Protein AF-A0A920PG14-F1 (afdb_monomer_lite)

Sequence (61 aa):
MGAATAVLLAKKGCNVVINYTRSEEEAISTSKLVEEQNVECIVVKANVAIDKNAKRWYKQR

Radius of gyration: 11.77 Å; chains: 1; bounding box: 29×22×29 Å

Secondary structure (DSSP, 8-state):
--HHHHHHHHTTT--EEEEESS-HHHHHHHHHHHHTTTS-EEEEE--TTSTT---------

Foldseek 3Di:
DVLVVLLVCLLVQDEEEAEDAPDPPVSVVSQVSSVVSVHHYHYDHDDVVDVPGPDDDDDDD

Structure (mmCIF, N/CA/C/O backbone):
data_AF-A0A920PG14-F1
#
_entry.id   AF-A0A920PG14-F1
#
loop_
_atom_site.group_PDB
_atom_site.id
_atom_site.type_symbol
_atom_site.label_atom_id
_atom_site.label_alt_id
_atom_site.label_comp_id
_atom_site.label_asym_id
_atom_site.label_entity_id
_atom_site.label_seq_id
_atom_site.pdbx_PDB_ins_code
_atom_site.Cartn_x
_atom_site.Cartn_y
_atom_site.Cartn_z
_atom_site.occupancy
_atom_site.B_iso_or_equiv
_atom_site.auth_seq_id
_atom_site.auth_comp_id
_atom_site.auth_asym_id
_atom_site.auth_atom_id
_atom_site.pdbx_PDB_model_num
ATOM 1 N N . MET A 1 1 ? -0.954 7.757 -11.433 1.00 60.66 1 MET A N 1
ATOM 2 C CA . MET A 1 1 ? -2.306 7.178 -11.638 1.00 60.66 1 MET A CA 1
ATOM 3 C C . MET A 1 1 ? -2.717 6.113 -10.605 1.00 60.66 1 MET A C 1
ATOM 5 O O . MET A 1 1 ? -3.873 5.728 -10.616 1.00 60.66 1 MET A O 1
ATOM 9 N N . GLY A 1 2 ? -1.867 5.671 -9.663 1.00 83.88 2 GLY A N 1
ATOM 10 C CA . GLY A 1 2 ? -2.276 4.673 -8.650 1.00 83.88 2 GLY A CA 1
ATOM 11 C C . GLY A 1 2 ? -3.023 5.226 -7.423 1.00 83.88 2 GLY A C 1
ATOM 12 O O . GLY A 1 2 ? -3.906 4.558 -6.895 1.00 83.88 2 GLY A O 1
ATOM 13 N N . ALA A 1 3 ? -2.707 6.452 -6.990 1.00 87.69 3 ALA A N 1
ATOM 14 C CA . ALA A 1 3 ? -3.166 6.988 -5.705 1.00 87.69 3 ALA A CA 1
ATOM 15 C C . ALA A 1 3 ? -4.691 7.151 -5.592 1.00 87.69 3 ALA A C 1
ATOM 17 O O . ALA A 1 3 ? -5.291 6.714 -4.614 1.00 87.69 3 ALA A O 1
ATOM 18 N N . ALA A 1 4 ? -5.341 7.715 -6.614 1.00 92.81 4 ALA A N 1
ATOM 19 C CA . ALA A 1 4 ? -6.794 7.890 -6.608 1.00 92.81 4 ALA A CA 1
ATOM 20 C C . ALA A 1 4 ? -7.539 6.545 -6.523 1.00 92.81 4 ALA A C 1
ATOM 22 O O . ALA A 1 4 ? -8.523 6.421 -5.796 1.00 92.81 4 ALA A O 1
ATOM 23 N N . THR A 1 5 ? -7.037 5.519 -7.217 1.00 93.56 5 THR A N 1
ATOM 24 C CA . THR A 1 5 ? -7.592 4.161 -7.173 1.00 93.56 5 THR A CA 1
ATOM 25 C C . THR A 1 5 ? -7.418 3.529 -5.795 1.00 93.56 5 THR A C 1
ATOM 27 O O . THR A 1 5 ? -8.366 2.941 -5.280 1.00 93.56 5 THR A O 1
ATOM 30 N N . ALA A 1 6 ? -6.243 3.684 -5.177 1.00 93.38 6 ALA A N 1
ATOM 31 C CA . ALA A 1 6 ? -5.979 3.207 -3.820 1.00 93.38 6 ALA A CA 1
ATOM 32 C C . ALA A 1 6 ? -6.979 3.799 -2.812 1.00 93.38 6 ALA A C 1
ATOM 34 O O . ALA A 1 6 ? -7.622 3.058 -2.073 1.00 93.38 6 ALA A O 1
ATOM 35 N N . VAL A 1 7 ? -7.194 5.117 -2.855 1.00 93.56 7 VAL A N 1
ATOM 36 C CA . VAL A 1 7 ? -8.160 5.801 -1.979 1.00 93.56 7 VAL A CA 1
ATOM 37 C C . VAL A 1 7 ? -9.600 5.360 -2.263 1.00 93.56 7 VAL A C 1
ATOM 39 O O . VAL A 1 7 ? -10.388 5.183 -1.336 1.00 93.56 7 VAL A O 1
ATOM 42 N N . LEU A 1 8 ? -9.970 5.146 -3.529 1.00 95.44 8 LEU A N 1
ATOM 43 C CA . LEU A 1 8 ? -11.312 4.671 -3.879 1.00 95.44 8 LEU A CA 1
ATOM 44 C C . LEU A 1 8 ? -11.587 3.256 -3.347 1.00 95.44 8 LEU A C 1
ATOM 46 O O . LEU A 1 8 ? -12.702 2.980 -2.910 1.00 95.44 8 LEU A O 1
ATOM 50 N N . LEU A 1 9 ? -10.592 2.367 -3.383 1.00 94.94 9 LEU A N 1
ATOM 51 C CA . LEU A 1 9 ? -10.694 1.024 -2.805 1.00 94.94 9 LEU A CA 1
ATOM 52 C C . LEU A 1 9 ? -10.775 1.087 -1.275 1.00 94.94 9 LEU A C 1
ATOM 54 O O . LEU A 1 9 ? -11.630 0.432 -0.683 1.00 94.94 9 LEU A O 1
ATOM 58 N N . ALA A 1 10 ? -9.964 1.939 -0.651 1.00 96.38 10 ALA A N 1
ATOM 59 C CA . ALA A 1 10 ? -9.982 2.169 0.791 1.00 96.38 10 ALA A CA 1
ATOM 60 C C . ALA A 1 10 ? -11.358 2.642 1.287 1.00 96.38 10 ALA A C 1
ATOM 62 O O . ALA A 1 10 ? -11.903 2.088 2.236 1.00 96.38 10 ALA A O 1
ATOM 63 N N . LYS A 1 11 ? -11.990 3.580 0.567 1.00 95.94 11 LYS A N 1
ATOM 64 C CA . LYS A 1 11 ? -13.362 4.052 0.844 1.00 95.94 11 LYS A CA 1
ATOM 65 C C . LYS A 1 11 ? -14.426 2.9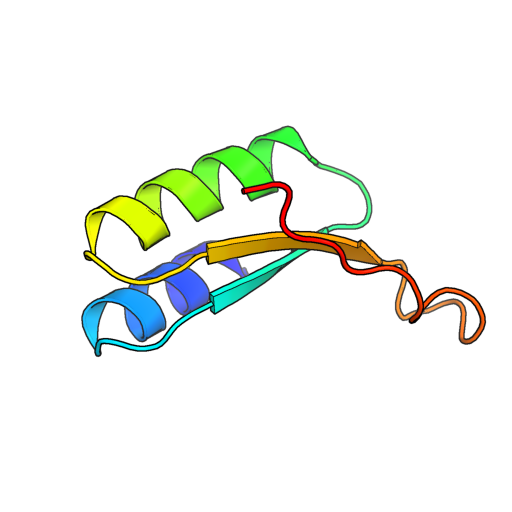52 0.793 1.00 95.94 11 LYS A C 1
ATOM 67 O O . LYS A 1 11 ? -15.513 3.133 1.331 1.00 95.94 11 LYS A O 1
ATOM 72 N N . LYS A 1 12 ? -14.139 1.826 0.136 1.00 96.69 12 LYS A N 1
ATOM 73 C CA . LYS A 1 12 ? -15.013 0.644 0.092 1.00 96.69 12 LYS A CA 1
ATOM 74 C C . LYS A 1 12 ? -14.683 -0.381 1.186 1.00 96.69 12 LYS A C 1
ATOM 76 O O . LYS A 1 12 ? -15.244 -1.472 1.167 1.00 96.69 12 LYS A O 1
ATOM 81 N N . GLY A 1 13 ? -13.783 -0.053 2.114 1.00 95.06 13 GLY A N 1
ATOM 82 C CA . GLY A 1 13 ? -13.338 -0.944 3.185 1.00 95.06 13 GLY A CA 1
ATOM 83 C C . GLY A 1 13 ? -12.261 -1.944 2.757 1.00 95.06 13 GLY A C 1
ATOM 84 O O . GLY A 1 13 ? -12.015 -2.916 3.467 1.00 95.06 13 GLY A O 1
ATOM 85 N N . CYS A 1 14 ? -11.625 -1.754 1.596 1.00 96.44 14 CYS A N 1
ATOM 86 C CA . CYS A 1 14 ? -10.548 -2.636 1.155 1.00 96.44 14 CYS A CA 1
ATOM 87 C C . CYS A 1 14 ? -9.210 -2.227 1.777 1.00 96.44 14 CYS A C 1
ATOM 89 O O . CYS A 1 14 ? -8.802 -1.074 1.664 1.00 96.44 14 CYS A O 1
ATOM 91 N N . ASN A 1 15 ? -8.478 -3.199 2.321 1.00 95.19 15 ASN A N 1
ATOM 92 C CA . ASN A 1 15 ? -7.061 -3.022 2.638 1.00 95.19 15 ASN A CA 1
ATOM 93 C C . ASN A 1 15 ? -6.251 -2.853 1.347 1.00 95.19 15 ASN A C 1
ATOM 95 O O . ASN A 1 15 ? -6.560 -3.481 0.327 1.00 95.19 15 ASN A O 1
ATOM 99 N N . VAL A 1 16 ? -5.206 -2.028 1.387 1.00 93.69 16 VAL A N 1
ATOM 100 C CA . VAL A 1 16 ? -4.457 -1.635 0.187 1.00 93.69 16 VAL A CA 1
ATOM 101 C C . VAL A 1 16 ? -2.964 -1.894 0.348 1.00 93.69 16 VAL A C 1
ATOM 103 O O . VAL A 1 16 ? -2.355 -1.635 1.382 1.00 93.69 16 VAL A O 1
ATOM 106 N N . VAL A 1 17 ? -2.353 -2.366 -0.734 1.00 92.44 17 VAL A N 1
ATOM 107 C CA . VAL A 1 17 ? -0.903 -2.421 -0.903 1.00 92.44 17 VAL A CA 1
ATOM 108 C C . VAL A 1 17 ? -0.491 -1.368 -1.919 1.00 92.44 17 VAL A C 1
ATOM 110 O O . VAL A 1 17 ? -0.976 -1.373 -3.051 1.00 92.44 17 VAL A O 1
ATOM 113 N N . ILE A 1 18 ? 0.440 -0.498 -1.543 1.00 91.12 18 ILE A N 1
ATOM 114 C CA . ILE A 1 18 ? 1.002 0.518 -2.429 1.00 91.12 18 ILE A CA 1
ATOM 115 C C . ILE A 1 18 ? 2.406 0.086 -2.821 1.00 91.12 18 ILE A C 1
ATOM 117 O O . ILE A 1 18 ? 3.319 0.081 -2.000 1.00 91.12 18 ILE A O 1
ATOM 121 N N . ASN A 1 19 ? 2.579 -0.257 -4.095 1.00 90.69 19 ASN A N 1
ATOM 122 C CA . ASN A 1 19 ? 3.893 -0.525 -4.657 1.00 90.69 19 ASN A CA 1
ATOM 123 C C . ASN A 1 19 ? 4.515 0.748 -5.249 1.00 90.69 19 ASN A C 1
ATOM 125 O O . ASN A 1 19 ? 3.855 1.456 -6.012 1.00 90.69 19 ASN A O 1
ATOM 129 N N . TYR A 1 20 ? 5.798 0.986 -4.984 1.00 88.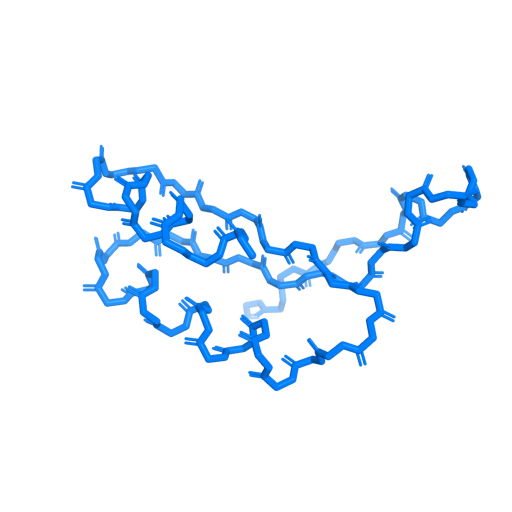62 20 TYR A N 1
ATOM 130 C CA . TYR A 1 20 ? 6.570 2.062 -5.603 1.00 88.62 20 TYR A CA 1
ATOM 131 C C . TYR A 1 20 ? 7.939 1.582 -6.095 1.00 88.62 20 TYR A C 1
ATOM 133 O O . TYR A 1 20 ? 8.523 0.631 -5.582 1.00 88.62 20 TYR A O 1
ATOM 141 N N . THR A 1 21 ? 8.477 2.261 -7.109 1.00 86.06 21 THR A N 1
ATOM 142 C CA . THR A 1 21 ? 9.817 1.972 -7.659 1.00 86.06 21 THR A CA 1
ATOM 143 C C . THR A 1 21 ? 10.784 3.143 -7.535 1.00 86.06 21 THR A C 1
ATOM 145 O O . THR A 1 21 ? 11.990 2.920 -7.437 1.00 86.06 21 THR A O 1
ATOM 148 N N . ARG A 1 22 ? 10.277 4.384 -7.528 1.00 84.56 22 ARG A N 1
ATOM 149 C CA . ARG A 1 22 ? 11.098 5.609 -7.574 1.00 84.56 22 ARG A CA 1
ATOM 150 C C . ARG A 1 22 ? 10.762 6.618 -6.477 1.00 84.56 22 ARG A C 1
ATOM 152 O O . ARG A 1 22 ? 11.687 7.157 -5.889 1.00 84.56 22 ARG A O 1
ATOM 159 N N . SER A 1 23 ? 9.477 6.843 -6.200 1.00 88.12 23 SER A N 1
ATOM 160 C CA . SER A 1 23 ? 9.017 7.889 -5.277 1.00 88.12 23 SER A CA 1
ATOM 161 C C . SER A 1 23 ? 8.391 7.273 -4.026 1.00 88.12 23 SER A C 1
ATOM 163 O O . SER A 1 23 ? 7.253 6.808 -4.053 1.00 88.12 23 SER A O 1
ATOM 165 N N . GLU A 1 24 ? 9.173 7.204 -2.949 1.00 88.56 24 GLU A N 1
ATOM 166 C CA . GLU A 1 24 ? 8.728 6.701 -1.641 1.00 88.56 24 GLU A CA 1
ATOM 167 C C . GLU A 1 24 ? 7.788 7.686 -0.948 1.00 88.56 24 GLU A C 1
ATOM 169 O O . GLU A 1 24 ? 6.767 7.294 -0.394 1.00 88.56 24 GLU A O 1
ATOM 174 N N . GLU A 1 25 ? 8.097 8.978 -1.044 1.00 91.19 25 GLU A N 1
ATOM 175 C CA . GLU A 1 25 ? 7.315 10.049 -0.427 1.00 91.19 25 GLU A CA 1
ATOM 176 C C . GLU A 1 25 ? 5.878 10.084 -0.956 1.00 91.19 25 GLU A C 1
ATOM 178 O O . GLU A 1 25 ? 4.930 10.169 -0.176 1.00 91.19 25 GLU A O 1
ATOM 183 N N . GLU A 1 26 ? 5.689 9.931 -2.270 1.00 91.25 26 GLU A N 1
ATOM 184 C CA . GLU A 1 26 ? 4.354 9.830 -2.870 1.00 91.25 26 GLU A CA 1
ATOM 185 C C . GLU A 1 26 ? 3.590 8.591 -2.382 1.00 91.25 26 GLU A C 1
ATOM 187 O O . GLU A 1 26 ? 2.374 8.648 -2.166 1.00 91.25 26 GLU A O 1
ATOM 192 N N . ALA A 1 27 ? 4.293 7.472 -2.183 1.00 91.19 27 ALA A N 1
ATOM 193 C CA . ALA A 1 27 ? 3.700 6.229 -1.706 1.00 91.19 27 ALA A CA 1
ATOM 194 C C . ALA A 1 27 ? 3.264 6.331 -0.237 1.00 91.19 27 ALA A C 1
ATOM 196 O O . ALA A 1 27 ? 2.153 5.918 0.093 1.00 91.19 27 ALA A O 1
ATOM 197 N N . ILE A 1 28 ? 4.089 6.950 0.614 1.00 92.12 28 ILE A N 1
ATOM 198 C CA . ILE A 1 28 ? 3.771 7.240 2.021 1.00 92.12 28 ILE A CA 1
ATOM 199 C C . ILE A 1 28 ? 2.635 8.265 2.127 1.00 92.12 28 ILE A C 1
ATOM 201 O O . ILE A 1 28 ? 1.737 8.123 2.953 1.00 92.12 28 ILE A O 1
ATOM 205 N N . SER A 1 29 ? 2.634 9.304 1.292 1.00 94.31 29 SER A N 1
ATOM 206 C CA . SER A 1 29 ? 1.539 10.282 1.266 1.00 94.31 29 SER A CA 1
ATOM 207 C C . SER A 1 29 ? 0.211 9.607 0.912 1.00 94.31 29 SER A C 1
ATOM 209 O O . SER A 1 29 ? -0.800 9.793 1.587 1.00 94.31 29 SER A O 1
ATOM 211 N N . THR A 1 30 ? 0.233 8.723 -0.088 1.00 94.50 30 THR A N 1
ATOM 212 C CA . THR A 1 30 ? -0.946 7.943 -0.480 1.00 94.50 30 THR A CA 1
ATOM 213 C C . THR A 1 30 ? -1.380 6.965 0.618 1.00 94.50 30 THR A C 1
ATOM 215 O O . THR A 1 30 ? -2.582 6.800 0.822 1.00 94.50 30 THR A O 1
ATOM 218 N N . SER A 1 31 ? -0.450 6.336 1.350 1.00 94.44 31 SER A N 1
ATOM 219 C CA . SER A 1 31 ? -0.806 5.396 2.424 1.00 94.44 31 SER A CA 1
ATOM 220 C C . SER A 1 31 ? -1.541 6.078 3.568 1.00 94.44 31 SER A C 1
ATOM 222 O O . SER A 1 31 ? -2.519 5.526 4.057 1.00 94.44 31 SER A O 1
ATOM 224 N N . LYS A 1 32 ? -1.149 7.303 3.932 1.00 94.38 32 LYS A N 1
ATOM 225 C CA . LYS A 1 32 ? -1.850 8.093 4.956 1.00 94.38 32 LYS A CA 1
ATOM 226 C C . LYS A 1 32 ? -3.305 8.360 4.567 1.00 94.38 32 LYS A C 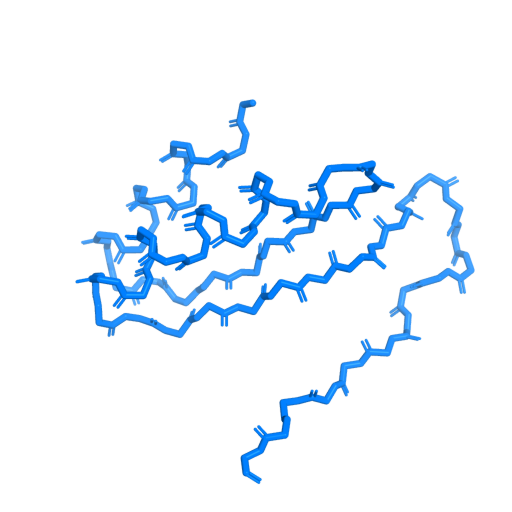1
ATOM 228 O O . LYS A 1 32 ? -4.203 8.118 5.363 1.00 94.38 32 LYS A O 1
ATOM 233 N N . LEU A 1 33 ? -3.547 8.757 3.315 1.00 95.31 33 LEU A N 1
ATOM 234 C CA . LEU A 1 33 ? -4.905 8.984 2.797 1.00 95.31 33 LEU A CA 1
ATOM 235 C C . LEU A 1 33 ? -5.763 7.708 2.789 1.00 95.31 33 LEU A C 1
ATOM 237 O O 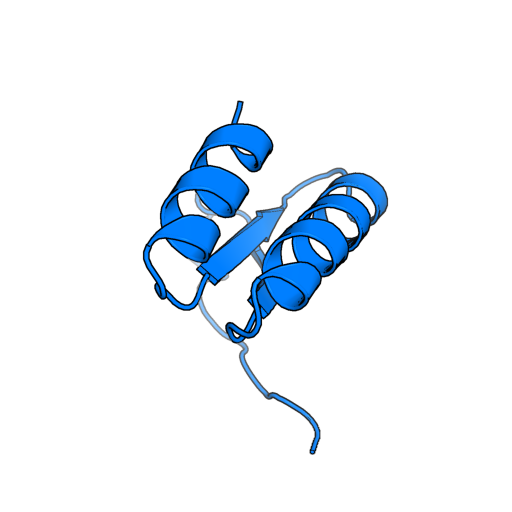. LEU A 1 33 ? -6.985 7.771 2.926 1.00 95.31 33 LEU A O 1
ATOM 241 N N . VAL A 1 34 ? -5.133 6.546 2.594 1.00 95.69 34 VAL A N 1
ATOM 242 C CA . VAL A 1 34 ? -5.791 5.237 2.686 1.00 95.69 34 VAL A CA 1
ATOM 243 C C . VAL A 1 34 ? -6.111 4.893 4.144 1.00 95.69 34 VAL A C 1
ATOM 245 O O . VAL A 1 34 ? -7.240 4.504 4.430 1.00 95.69 34 VAL A O 1
ATOM 248 N N . GLU A 1 35 ? -5.159 5.060 5.062 1.00 92.81 35 GLU A N 1
ATOM 249 C CA . GLU A 1 35 ? -5.321 4.749 6.492 1.00 92.81 35 GLU A CA 1
ATOM 250 C C . GLU A 1 35 ? -6.385 5.626 7.169 1.00 92.81 35 GLU A C 1
ATOM 252 O O . GLU A 1 35 ? -7.113 5.147 8.039 1.00 92.81 35 GLU A O 1
ATOM 257 N N . GLU A 1 36 ? -6.578 6.865 6.703 1.00 96.25 36 GLU A N 1
ATOM 258 C CA . GLU A 1 36 ? -7.701 7.731 7.099 1.00 96.25 36 GLU A CA 1
ATOM 259 C C . GLU A 1 36 ? -9.081 7.095 6.842 1.00 96.25 36 GLU A C 1
ATOM 261 O O . GLU A 1 36 ? -10.067 7.473 7.474 1.00 96.25 36 GLU A O 1
ATOM 266 N N . GLN A 1 37 ? -9.172 6.108 5.944 1.00 95.88 37 GLN A N 1
ATOM 267 C CA . GLN A 1 37 ? -10.411 5.373 5.669 1.00 95.88 37 GLN A CA 1
ATOM 268 C C . GLN A 1 37 ? -10.624 4.173 6.612 1.00 95.88 37 GLN A C 1
ATOM 270 O O . GLN A 1 37 ? -11.506 3.357 6.355 1.00 95.88 37 GLN A O 1
ATOM 275 N N . ASN A 1 38 ? -9.858 4.060 7.708 1.00 94.81 38 ASN A N 1
ATOM 276 C CA . ASN A 1 38 ? -9.926 2.960 8.686 1.00 94.81 38 ASN A CA 1
ATOM 277 C C . ASN A 1 38 ? -9.664 1.568 8.080 1.00 94.81 38 ASN A C 1
ATOM 279 O O . ASN A 1 38 ? -10.205 0.561 8.538 1.00 94.81 38 ASN A O 1
ATOM 283 N N . VAL A 1 39 ? -8.817 1.508 7.053 1.00 95.19 39 VAL A N 1
ATOM 284 C CA . VAL A 1 39 ? -8.338 0.263 6.439 1.00 95.19 39 VAL A CA 1
ATOM 285 C C . VAL A 1 39 ? -6.831 0.135 6.619 1.00 95.19 39 VAL A C 1
ATOM 287 O O . VAL A 1 39 ? -6.128 1.125 6.819 1.00 95.19 39 VAL A O 1
ATOM 290 N N . GLU A 1 40 ? -6.310 -1.085 6.523 1.00 93.06 40 GLU A N 1
ATOM 291 C CA . GLU A 1 40 ? -4.867 -1.299 6.584 1.00 93.06 40 GLU A CA 1
ATOM 292 C C . GLU A 1 40 ? -4.204 -0.923 5.256 1.00 93.06 40 GLU A C 1
ATOM 294 O O . GLU A 1 40 ? -4.649 -1.343 4.182 1.00 93.06 40 GLU A O 1
ATOM 299 N N . CYS A 1 41 ? -3.094 -0.187 5.334 1.00 93.12 41 CYS A N 1
ATOM 300 C CA . CYS A 1 41 ? -2.236 0.090 4.194 1.00 93.12 41 CYS A CA 1
ATOM 301 C C . CYS A 1 41 ? -0.830 -0.458 4.429 1.00 93.12 41 CYS A C 1
ATOM 303 O O . CYS A 1 41 ? -0.298 -0.396 5.536 1.00 93.12 41 CYS A O 1
ATOM 305 N N . ILE A 1 42 ? -0.195 -0.976 3.379 1.00 91.94 42 ILE A N 1
ATOM 306 C CA . ILE A 1 42 ? 1.229 -1.311 3.422 1.00 91.94 42 ILE A CA 1
ATOM 307 C C . ILE A 1 42 ? 1.924 -0.756 2.185 1.00 91.94 42 ILE A C 1
ATOM 309 O O . ILE A 1 42 ? 1.454 -0.935 1.061 1.00 91.94 42 ILE A O 1
ATOM 313 N N . VAL A 1 43 ? 3.062 -0.103 2.398 1.00 90.62 43 VAL A N 1
ATOM 314 C CA . VAL A 1 43 ? 3.898 0.460 1.339 1.00 90.62 43 VAL A CA 1
ATOM 315 C C . VAL A 1 43 ? 5.072 -0.477 1.070 1.00 90.62 43 VAL A C 1
ATOM 317 O O . VAL A 1 43 ? 5.767 -0.892 1.995 1.00 90.62 43 VAL A O 1
ATOM 320 N N . VAL A 1 44 ? 5.295 -0.818 -0.198 1.00 88.31 44 VAL A N 1
ATOM 321 C CA . VAL A 1 44 ? 6.347 -1.746 -0.623 1.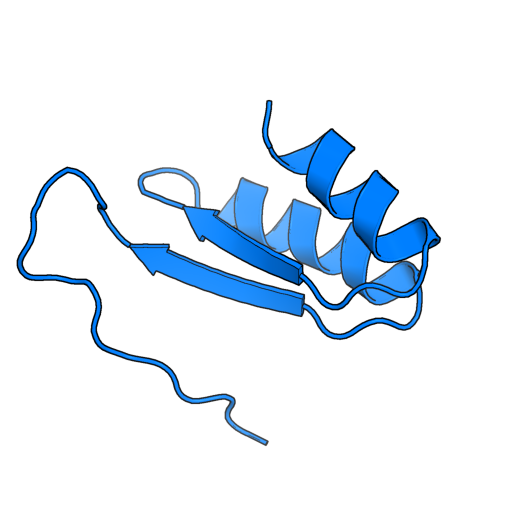00 88.31 44 VAL A CA 1
ATOM 322 C C . VAL A 1 44 ? 7.131 -1.180 -1.789 1.00 88.31 44 VAL A C 1
ATOM 324 O O . VAL A 1 44 ? 6.563 -0.717 -2.773 1.00 88.31 44 VAL A O 1
ATOM 327 N N . LYS A 1 45 ? 8.458 -1.277 -1.699 1.00 87.38 45 LYS A N 1
ATOM 328 C CA . LYS A 1 45 ? 9.351 -0.990 -2.816 1.00 87.38 45 LYS A CA 1
ATOM 329 C C . LYS A 1 45 ? 9.589 -2.253 -3.632 1.00 87.38 45 LYS A C 1
ATOM 331 O O . LYS A 1 45 ? 10.452 -3.054 -3.277 1.00 87.38 45 LYS A O 1
ATOM 336 N N . ALA A 1 46 ? 8.862 -2.444 -4.726 1.00 81.88 46 ALA A N 1
ATOM 337 C CA . ALA A 1 46 ? 9.087 -3.566 -5.631 1.00 81.88 46 ALA A CA 1
ATOM 3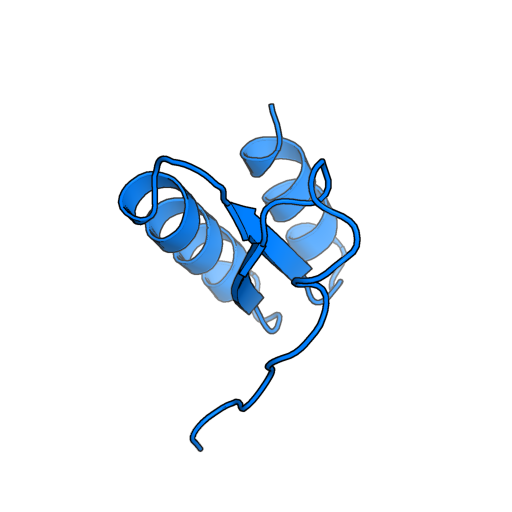38 C C . ALA A 1 46 ? 9.171 -3.107 -7.087 1.00 81.88 46 ALA A C 1
ATOM 340 O O . ALA A 1 46 ? 8.255 -2.508 -7.655 1.00 81.88 46 ALA A O 1
ATOM 341 N N . ASN A 1 47 ? 10.284 -3.458 -7.730 1.00 75.88 47 ASN A N 1
ATOM 342 C CA . ASN A 1 47 ? 10.422 -3.331 -9.171 1.00 75.88 47 ASN A CA 1
ATOM 343 C C . ASN A 1 47 ? 9.886 -4.594 -9.854 1.00 75.88 47 ASN A C 1
ATOM 345 O O . ASN A 1 47 ? 10.598 -5.585 -9.967 1.00 75.88 47 ASN A O 1
ATOM 349 N N . VAL A 1 48 ? 8.633 -4.542 -10.310 1.00 65.38 48 VAL A N 1
ATOM 350 C CA . VAL A 1 48 ? 7.940 -5.668 -10.966 1.00 65.38 48 VAL A CA 1
ATOM 351 C C . VAL A 1 48 ? 8.528 -5.986 -12.351 1.00 65.38 48 VAL A C 1
ATOM 353 O O . VAL A 1 48 ? 8.339 -7.082 -12.858 1.00 65.38 48 VAL A O 1
ATOM 356 N N . ALA A 1 49 ? 9.304 -5.071 -12.947 1.00 65.50 49 ALA A N 1
ATOM 357 C CA . ALA A 1 49 ? 10.014 -5.326 -14.203 1.00 65.50 49 ALA A CA 1
ATOM 358 C C . ALA A 1 49 ? 11.257 -6.225 -14.030 1.00 65.50 49 ALA A C 1
ATOM 360 O O . ALA A 1 49 ? 11.850 -6.651 -15.016 1.00 65.50 49 ALA A O 1
ATOM 361 N N . ILE A 1 50 ? 11.668 -6.506 -12.787 1.00 57.25 50 ILE A N 1
ATOM 362 C CA . ILE A 1 50 ? 12.777 -7.404 -12.465 1.00 57.25 50 ILE A CA 1
ATOM 363 C C . ILE A 1 50 ? 12.205 -8.530 -11.604 1.00 57.25 50 ILE A C 1
ATOM 365 O O . ILE A 1 50 ? 12.037 -8.384 -10.395 1.00 57.25 50 ILE A O 1
ATOM 369 N N . ASP A 1 51 ? 11.950 -9.669 -12.245 1.00 52.38 51 ASP A N 1
ATOM 370 C CA . ASP A 1 51 ? 11.301 -10.887 -11.723 1.00 52.38 51 ASP A CA 1
ATOM 371 C C . ASP A 1 51 ? 11.913 -11.459 -10.414 1.00 52.38 51 ASP A C 1
ATOM 373 O O . ASP A 1 51 ? 11.378 -12.364 -9.782 1.00 52.38 51 ASP A O 1
ATOM 377 N N . LYS A 1 52 ? 13.042 -10.912 -9.939 1.00 51.44 52 LYS A N 1
ATOM 378 C CA . LYS A 1 52 ? 13.777 -11.395 -8.759 1.00 51.44 52 LYS A CA 1
ATOM 379 C C . LYS A 1 52 ? 13.408 -10.746 -7.418 1.00 51.44 52 LYS A C 1
ATOM 381 O O . LYS A 1 52 ? 13.825 -11.275 -6.391 1.00 51.44 52 LYS A O 1
ATOM 386 N N . ASN A 1 53 ? 12.630 -9.658 -7.380 1.00 48.47 53 ASN A N 1
ATOM 387 C CA . ASN A 1 53 ? 12.441 -8.869 -6.145 1.00 48.47 53 ASN A CA 1
ATOM 388 C C . ASN A 1 53 ? 11.042 -8.937 -5.503 1.00 48.47 53 ASN A C 1
ATOM 390 O O . ASN A 1 53 ? 10.738 -8.144 -4.615 1.00 48.47 53 ASN A O 1
ATOM 394 N N . ALA A 1 54 ? 10.206 -9.918 -5.853 1.00 51.31 54 ALA A N 1
ATOM 395 C CA . ALA A 1 54 ? 8.880 -10.113 -5.244 1.00 51.31 54 ALA A CA 1
ATOM 396 C C . ALA A 1 54 ? 8.903 -10.649 -3.786 1.00 51.31 54 ALA A C 1
ATOM 398 O O . ALA A 1 54 ? 7.932 -11.248 -3.323 1.00 51.31 54 ALA A O 1
ATOM 399 N N . LYS A 1 55 ? 10.005 -10.478 -3.041 1.00 50.38 55 LYS A N 1
ATOM 400 C CA . LYS A 1 55 ? 10.172 -11.015 -1.682 1.00 50.38 55 LYS A CA 1
ATOM 401 C C . LYS A 1 55 ? 10.828 -10.012 -0.735 1.00 50.38 55 LYS A C 1
ATOM 403 O O . LYS A 1 55 ? 12.048 -9.992 -0.628 1.00 50.38 55 LYS A O 1
ATOM 408 N N . ARG A 1 56 ? 10.010 -9.291 0.038 1.00 45.28 56 ARG A N 1
ATOM 409 C CA . ARG A 1 56 ? 10.124 -9.199 1.509 1.00 45.28 56 ARG A CA 1
ATOM 410 C C . ARG A 1 56 ? 8.933 -8.405 2.052 1.00 45.28 56 ARG A C 1
ATOM 412 O O . ARG A 1 56 ? 8.743 -7.253 1.688 1.00 45.28 56 ARG A O 1
ATOM 419 N N . TRP A 1 57 ? 8.179 -9.020 2.953 1.00 52.84 57 TRP A N 1
ATOM 420 C CA . TRP A 1 57 ? 7.134 -8.377 3.741 1.00 52.84 57 TRP A CA 1
ATOM 421 C C . TRP A 1 57 ? 7.394 -8.679 5.209 1.00 52.84 57 TRP A C 1
ATOM 423 O O . TRP A 1 57 ? 7.500 -9.851 5.554 1.00 52.84 57 TRP A O 1
ATOM 433 N N . TYR A 1 58 ? 7.465 -7.651 6.053 1.00 41.47 58 TYR A N 1
ATOM 434 C CA . TYR A 1 58 ? 7.140 -7.753 7.475 1.00 41.47 58 TYR A CA 1
ATOM 435 C C . TYR A 1 58 ? 6.537 -6.429 7.937 1.00 41.47 58 TYR A C 1
ATOM 437 O O . TYR A 1 58 ? 7.164 -5.377 7.836 1.00 41.47 58 TYR A O 1
ATOM 445 N N . LYS A 1 59 ? 5.314 -6.511 8.456 1.00 41.69 59 LYS A N 1
ATOM 446 C CA . LYS A 1 59 ? 4.699 -5.494 9.303 1.00 41.69 59 LYS A CA 1
ATOM 447 C C . LYS A 1 59 ? 5.387 -5.617 10.667 1.00 41.69 59 LYS A C 1
ATOM 449 O O . LYS A 1 59 ? 5.225 -6.645 11.319 1.00 41.69 59 LYS A O 1
ATOM 454 N N . GLN A 1 60 ? 6.210 -4.644 11.058 1.00 42.41 60 GLN A N 1
ATOM 455 C CA . GLN A 1 60 ? 6.636 -4.529 12.456 1.00 42.41 60 GLN A CA 1
ATOM 456 C C . GLN A 1 60 ? 5.427 -3.994 13.226 1.00 42.41 60 GLN A C 1
ATOM 458 O O . GLN A 1 60 ? 4.996 -2.867 12.990 1.00 42.41 60 GLN A O 1
ATOM 463 N N . ARG A 1 61 ? 4.819 -4.866 14.030 1.00 44.12 61 ARG A N 1
ATOM 464 C CA . ARG A 1 61 ? 3.927 -4.472 15.120 1.00 44.12 61 ARG A CA 1
ATOM 465 C C . ARG A 1 61 ? 4.762 -4.262 16.368 1.00 44.12 61 ARG A C 1
ATOM 467 O O . ARG A 1 61 ? 5.718 -5.052 16.537 1.00 44.12 61 ARG A O 1
#

pLDDT: mean 81.92, std 18.24, range [41.47, 96.69]